Protein AF-A0A0A0V628-F1 (afdb_monomer)

Structure (mmCIF, N/CA/C/O backbone):
data_AF-A0A0A0V628-F1
#
_entry.id   AF-A0A0A0V628-F1
#
loop_
_atom_site.group_PDB
_atom_site.id
_atom_site.type_symbol
_atom_si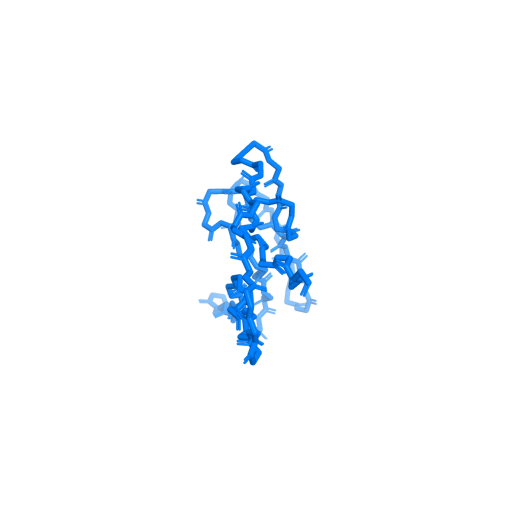te.label_atom_id
_atom_site.label_alt_id
_atom_site.label_comp_id
_atom_site.label_asym_id
_atom_site.label_entity_id
_atom_site.label_seq_id
_atom_site.pdbx_PDB_ins_code
_atom_site.Cartn_x
_atom_site.Cartn_y
_atom_site.Cartn_z
_atom_site.occupancy
_atom_site.B_iso_or_equiv
_atom_site.auth_seq_id
_atom_site.auth_comp_id
_atom_site.auth_asym_id
_atom_site.auth_atom_id
_atom_site.pdbx_PDB_model_num
ATOM 1 N N . MET A 1 1 ? -6.480 3.584 14.381 1.00 69.38 1 MET A N 1
ATOM 2 C CA . MET A 1 1 ? -5.689 4.783 14.041 1.00 69.38 1 MET A CA 1
ATOM 3 C C . MET A 1 1 ? -4.541 4.300 13.175 1.00 69.38 1 MET A C 1
ATOM 5 O O . MET A 1 1 ? -3.890 3.347 13.587 1.00 69.38 1 MET A O 1
ATOM 9 N N . ILE A 1 2 ? -4.352 4.873 11.990 1.00 76.69 2 ILE A N 1
ATOM 10 C CA . ILE A 1 2 ? -3.284 4.497 11.053 1.00 76.69 2 ILE A CA 1
ATOM 11 C C . ILE A 1 2 ? -2.393 5.722 10.880 1.00 76.69 2 ILE A C 1
ATOM 13 O O . ILE A 1 2 ? -2.900 6.777 10.528 1.00 76.69 2 ILE A O 1
ATOM 17 N N . GLU A 1 3 ? -1.102 5.615 11.200 1.00 79.75 3 GLU A N 1
ATOM 18 C CA . GLU A 1 3 ? -0.141 6.731 11.081 1.00 79.75 3 GLU A CA 1
ATOM 19 C C . GLU A 1 3 ? -0.610 8.039 11.760 1.00 79.75 3 GLU A C 1
ATOM 21 O O . GLU A 1 3 ? -0.370 9.137 11.278 1.00 79.75 3 GLU A O 1
ATOM 26 N N . GLY A 1 4 ? -1.315 7.934 12.892 1.00 82.38 4 GLY A N 1
ATOM 27 C CA . GLY A 1 4 ? -1.882 9.095 13.594 1.00 82.38 4 GLY A CA 1
ATOM 28 C C . GLY A 1 4 ? -3.249 9.561 13.072 1.00 82.38 4 GLY A C 1
ATOM 29 O O . GLY A 1 4 ? -3.892 10.391 13.710 1.00 82.38 4 GLY A O 1
ATOM 30 N N . HIS A 1 5 ? -3.751 8.989 11.975 1.00 82.56 5 HIS A N 1
ATOM 31 C CA . HIS A 1 5 ? -5.069 9.292 11.426 1.00 82.56 5 HIS A CA 1
ATOM 32 C C . HIS A 1 5 ? -6.158 8.410 12.041 1.00 82.56 5 HIS A C 1
ATOM 34 O O . HIS A 1 5 ? -6.063 7.175 12.093 1.00 82.56 5 HIS A O 1
ATOM 40 N N . PHE A 1 6 ? -7.226 9.051 12.514 1.00 84.31 6 PHE A N 1
ATOM 41 C CA . PHE A 1 6 ? -8.449 8.356 12.889 1.00 84.31 6 PHE A CA 1
ATOM 42 C C . PHE A 1 6 ? -9.242 8.023 11.624 1.00 84.31 6 PHE A C 1
ATOM 44 O O . PHE A 1 6 ? -9.589 8.910 10.854 1.00 84.31 6 PHE A O 1
ATOM 51 N N . VAL A 1 7 ? -9.520 6.740 11.434 1.00 84.44 7 VAL A N 1
ATOM 52 C CA . VAL A 1 7 ? -10.200 6.179 10.263 1.00 84.44 7 VAL A CA 1
ATOM 53 C C . VA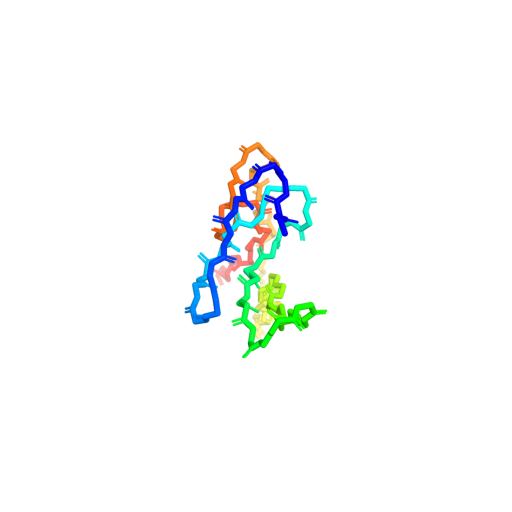L A 1 7 ? -11.417 5.409 10.758 1.00 84.44 7 VAL A C 1
ATOM 55 O O . VAL A 1 7 ? -11.321 4.633 11.719 1.00 84.44 7 VAL A O 1
ATOM 58 N N . LYS A 1 8 ? -12.576 5.674 10.158 1.00 89.38 8 LYS A N 1
ATOM 59 C CA . LYS A 1 8 ? -13.844 5.026 10.502 1.00 89.38 8 LYS A CA 1
ATOM 60 C C . LYS A 1 8 ? -13.965 3.707 9.754 1.00 89.38 8 LYS A C 1
ATOM 62 O O . LYS A 1 8 ? -13.271 3.469 8.775 1.00 89.38 8 LYS A O 1
ATOM 67 N N . VAL A 1 9 ? -14.850 2.833 10.226 1.00 90.12 9 VAL A N 1
ATOM 68 C CA . VAL A 1 9 ? -15.186 1.606 9.494 1.00 90.12 9 VAL A CA 1
ATOM 69 C C . VAL A 1 9 ? -15.749 1.987 8.124 1.00 90.12 9 VAL A C 1
ATOM 71 O O . VAL A 1 9 ? -16.665 2.803 8.051 1.00 90.12 9 VAL A O 1
ATOM 74 N N . GLY A 1 10 ? -15.187 1.405 7.068 1.00 88.94 10 GLY A N 1
ATOM 75 C CA . GLY A 1 10 ? -15.460 1.746 5.673 1.00 88.94 10 GLY A CA 1
ATOM 76 C C . GLY A 1 10 ? -14.473 2.740 5.055 1.00 88.94 10 GLY A C 1
ATOM 77 O O . GLY A 1 10 ? -14.455 2.853 3.835 1.00 88.94 10 GLY A O 1
ATOM 78 N N . ASP A 1 11 ? -13.637 3.416 5.852 1.00 89.62 11 ASP A N 1
ATOM 79 C CA . ASP A 1 11 ? -12.642 4.348 5.317 1.00 89.62 11 ASP A CA 1
ATOM 80 C C . ASP A 1 11 ? -11.415 3.605 4.781 1.00 89.62 11 ASP A C 1
ATOM 82 O O . ASP A 1 11 ? -10.895 2.668 5.403 1.00 89.62 11 ASP A O 1
ATOM 86 N N . GLU A 1 12 ? -10.921 4.096 3.651 1.00 90.69 12 GLU A N 1
ATOM 87 C CA . GLU A 1 12 ? -9.670 3.686 3.026 1.00 90.69 12 GLU A CA 1
ATOM 88 C C . GLU A 1 12 ? -8.567 4.691 3.367 1.00 90.69 12 GLU A C 1
ATOM 90 O O . GLU A 1 12 ? -8.780 5.905 3.394 1.00 90.69 12 GLU A O 1
ATOM 95 N N . TYR A 1 13 ? -7.370 4.182 3.629 1.00 89.50 13 TYR A N 1
ATOM 96 C CA . TYR A 1 13 ? -6.202 4.976 3.964 1.00 89.50 13 TYR A CA 1
ATOM 97 C C . TYR A 1 13 ? -4.982 4.485 3.198 1.00 89.50 13 TYR A C 1
ATOM 99 O O . TYR A 1 13 ? -4.586 3.327 3.304 1.00 89.50 13 TYR A O 1
ATOM 107 N N . ASN A 1 14 ? -4.355 5.391 2.460 1.00 90.94 14 ASN A N 1
ATOM 108 C CA . ASN A 1 14 ? -3.141 5.102 1.714 1.00 90.94 14 ASN A CA 1
ATOM 109 C C . ASN A 1 14 ? -1.925 5.362 2.600 1.00 90.94 14 ASN A C 1
ATOM 111 O O . ASN A 1 14 ? -1.552 6.514 2.822 1.00 90.94 14 ASN A O 1
ATOM 115 N N . SER A 1 15 ? -1.320 4.290 3.110 1.00 86.25 15 SER A N 1
ATOM 116 C CA . SER A 1 15 ? -0.160 4.381 3.991 1.00 86.25 15 SER A CA 1
ATOM 117 C C . SER A 1 15 ? 1.097 4.780 3.225 1.00 86.25 15 SER A C 1
ATOM 119 O O . SER A 1 15 ? 1.328 4.326 2.099 1.00 86.25 15 SER A O 1
ATOM 121 N N . ILE A 1 16 ? 1.914 5.614 3.871 1.00 86.69 16 ILE A N 1
ATOM 122 C CA . ILE A 1 16 ? 3.259 5.961 3.407 1.00 86.69 16 ILE A CA 1
ATOM 123 C C . ILE A 1 16 ? 4.247 4.906 3.918 1.00 86.69 16 ILE A C 1
ATOM 125 O O . I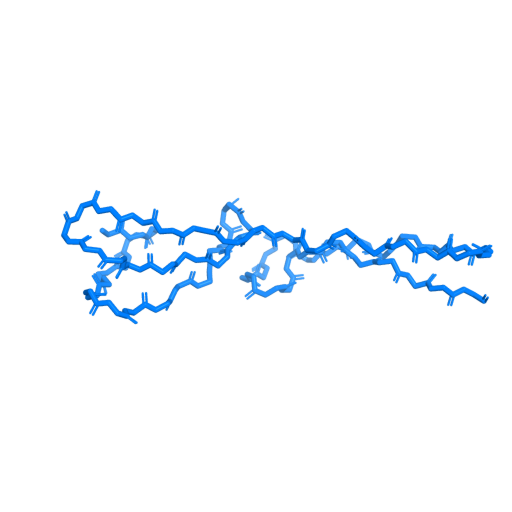LE A 1 16 ? 4.954 4.296 3.119 1.00 86.69 16 ILE A O 1
ATOM 129 N N . ARG A 1 17 ? 4.258 4.623 5.232 1.00 82.06 17 ARG A N 1
ATOM 130 C CA . ARG A 1 17 ? 5.213 3.677 5.847 1.00 82.06 17 ARG A CA 1
ATOM 131 C C . ARG A 1 17 ? 5.138 2.263 5.285 1.00 82.06 17 ARG A C 1
ATOM 133 O O . ARG A 1 17 ? 6.165 1.696 4.931 1.00 82.06 17 ARG A O 1
ATOM 140 N N . GLU A 1 18 ? 3.934 1.707 5.211 1.00 82.50 18 GLU A N 1
ATOM 141 C CA . GLU A 1 18 ? 3.717 0.320 4.778 1.00 82.50 18 GLU A CA 1
ATOM 142 C C . GLU A 1 18 ? 3.447 0.219 3.268 1.00 82.50 18 GLU A C 1
ATOM 144 O O . GLU A 1 18 ? 3.112 -0.860 2.785 1.00 82.50 18 GLU A O 1
ATOM 149 N N . CYS A 1 19 ? 3.532 1.341 2.536 1.00 88.62 19 CYS A N 1
ATOM 150 C CA . CYS A 1 19 ? 3.236 1.465 1.107 1.00 88.62 19 CYS A CA 1
ATOM 151 C C . CYS A 1 19 ? 2.061 0.590 0.637 1.00 88.62 19 CYS A C 1
ATOM 153 O O . CYS A 1 19 ? 2.156 -0.223 -0.287 1.00 88.62 19 CYS A O 1
ATOM 155 N N . SER A 1 20 ? 0.943 0.714 1.341 1.00 91.12 20 SER A N 1
ATOM 156 C CA . SER A 1 20 ? -0.233 -0.120 1.139 1.00 91.12 20 SER A CA 1
ATOM 157 C C . SER A 1 20 ? -1.500 0.684 1.358 1.00 91.12 20 SER A C 1
ATOM 159 O O . SER A 1 20 ? -1.532 1.673 2.092 1.00 91.12 20 SER A O 1
ATOM 161 N N . MET A 1 21 ? -2.559 0.250 0.695 1.00 91.50 21 MET A N 1
ATOM 162 C CA . MET A 1 21 ? -3.903 0.745 0.920 1.00 91.50 21 MET A CA 1
ATOM 163 C C . MET A 1 21 ? -4.543 -0.072 2.036 1.00 91.50 21 MET A C 1
ATOM 165 O O . MET A 1 21 ? -4.637 -1.291 1.925 1.00 91.50 21 MET A O 1
ATOM 169 N N . LEU A 1 22 ? -4.988 0.586 3.099 1.00 91.38 22 LEU A N 1
ATOM 170 C CA . LEU A 1 22 ? -5.605 -0.021 4.272 1.00 91.38 22 LEU A CA 1
ATOM 171 C C . LEU A 1 22 ? -7.076 0.389 4.352 1.00 91.38 22 LEU A C 1
ATOM 173 O O . LEU A 1 22 ? -7.386 1.565 4.496 1.00 91.38 22 LEU A O 1
ATOM 177 N N . LEU A 1 23 ? -7.983 -0.579 4.308 1.00 90.75 23 LEU A N 1
ATOM 178 C CA . LEU A 1 23 ? -9.412 -0.396 4.540 1.00 90.75 23 LEU A CA 1
ATOM 179 C C . LEU A 1 23 ? -9.759 -0.828 5.968 1.00 90.75 23 LEU A C 1
ATOM 181 O O . LEU A 1 23 ? -9.454 -1.944 6.406 1.00 90.75 23 LEU A O 1
ATOM 185 N N . CYS A 1 24 ? -10.445 0.048 6.694 1.00 89.81 24 CYS A N 1
ATOM 186 C CA . CYS A 1 24 ? -11.004 -0.265 8.003 1.00 89.81 24 CYS A CA 1
ATOM 187 C C . CYS A 1 24 ? -12.251 -1.145 7.847 1.00 89.81 24 CYS A C 1
ATOM 189 O O . CYS A 1 24 ? -13.361 -0.644 7.682 1.00 89.81 24 CYS A O 1
ATOM 191 N N . TYR A 1 25 ? -12.092 -2.468 7.884 1.00 87.75 25 TYR A N 1
ATOM 192 C CA . TYR A 1 25 ? -13.210 -3.387 7.645 1.00 87.75 25 TYR A CA 1
ATO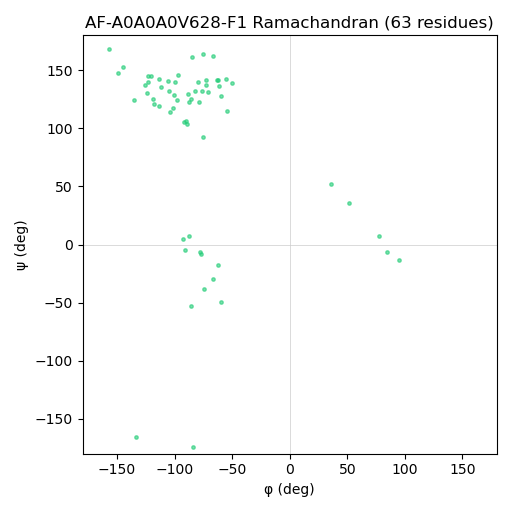M 193 C C . TYR A 1 25 ? -14.182 -3.475 8.832 1.00 87.75 25 TYR A C 1
ATOM 195 O O . TYR A 1 25 ? -15.395 -3.564 8.658 1.00 87.75 25 TYR A O 1
ATOM 203 N N . LYS A 1 26 ? -13.659 -3.458 10.060 1.00 86.94 26 LYS A N 1
ATOM 204 C CA . LYS A 1 26 ? -14.449 -3.438 11.303 1.00 86.94 26 LYS A CA 1
ATOM 205 C C . LYS A 1 26 ? -13.606 -2.854 12.427 1.00 86.94 26 LYS A C 1
ATOM 207 O O . LYS A 1 26 ? -12.394 -2.717 12.285 1.00 86.94 26 LYS A O 1
ATOM 212 N N . ASN A 1 27 ? -14.228 -2.534 13.560 1.00 81.75 27 ASN A N 1
ATOM 213 C CA . ASN A 1 27 ? -13.511 -1.958 14.694 1.00 81.75 27 ASN A CA 1
ATOM 214 C C . ASN A 1 27 ? -12.319 -2.849 15.103 1.00 81.75 27 ASN A C 1
ATOM 216 O O . ASN A 1 27 ? -1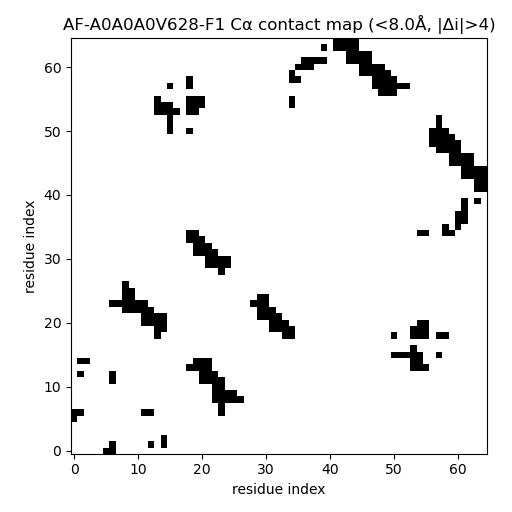2.508 -3.999 15.498 1.00 81.75 27 ASN A O 1
ATOM 220 N N . GLY A 1 28 ? -11.097 -2.332 14.953 1.00 80.06 28 GLY A N 1
ATOM 221 C CA . GLY A 1 28 ? -9.861 -3.061 15.246 1.00 80.06 28 GLY A CA 1
ATOM 222 C C . GLY A 1 28 ? -9.414 -4.094 14.199 1.00 80.06 28 GLY A C 1
ATOM 223 O O . GLY A 1 28 ? -8.456 -4.815 14.462 1.00 80.06 28 GLY A O 1
ATOM 224 N N . SER A 1 29 ? -10.052 -4.193 13.025 1.00 84.56 29 SER A N 1
ATOM 225 C CA . SER A 1 29 ? -9.544 -5.008 11.908 1.00 84.56 29 SER A CA 1
ATOM 226 C C . SER A 1 29 ? -9.418 -4.213 10.620 1.00 84.56 29 SER A C 1
ATOM 228 O O . SER A 1 29 ? -10.322 -3.485 10.211 1.00 84.56 29 SER A O 1
ATOM 230 N N . TRP A 1 30 ? -8.302 -4.459 9.951 1.00 84.50 30 TRP A N 1
ATOM 231 C CA . TRP A 1 30 ? -7.878 -3.777 8.743 1.00 84.50 30 TRP A CA 1
ATOM 232 C C . TRP A 1 30 ? -7.671 -4.824 7.661 1.00 84.50 30 TRP A C 1
ATOM 234 O O . TRP A 1 30 ? -7.144 -5.903 7.939 1.00 84.50 30 TRP A O 1
ATOM 244 N N . VAL A 1 31 ? -8.085 -4.508 6.443 1.00 89.31 31 VAL A N 1
ATOM 245 C CA . VAL A 1 31 ? -7.700 -5.272 5.257 1.00 89.31 31 VAL A CA 1
ATOM 246 C C . VAL A 1 31 ? -6.803 -4.384 4.416 1.00 89.31 31 VAL A C 1
ATOM 248 O O . VAL A 1 31 ? -7.056 -3.191 4.293 1.00 89.31 31 VAL A O 1
ATOM 251 N N . GLY A 1 32 ? -5.714 -4.948 3.913 1.00 89.50 32 GLY A N 1
ATOM 252 C CA . GLY A 1 32 ? -4.681 -4.202 3.211 1.00 89.50 32 GLY A CA 1
ATOM 253 C C . GLY A 1 32 ? -4.453 -4.739 1.808 1.00 89.50 32 GLY A C 1
ATOM 254 O O . GLY A 1 32 ? -4.521 -5.948 1.600 1.00 89.50 32 GLY A O 1
ATOM 255 N N . SER A 1 33 ? -4.147 -3.852 0.866 1.00 90.56 33 SER A N 1
ATOM 256 C CA . SER A 1 33 ? -3.608 -4.202 -0.449 1.00 90.56 33 SER A CA 1
ATOM 257 C C . SER A 1 33 ? -2.232 -3.567 -0.616 1.00 90.56 33 SER A C 1
ATOM 259 O O . SER A 1 33 ? -2.075 -2.359 -0.443 1.00 90.56 33 SER A O 1
ATOM 261 N N . GLY A 1 34 ? -1.231 -4.393 -0.920 1.00 89.50 34 GLY A N 1
ATOM 262 C CA . GLY A 1 34 ? 0.119 -3.934 -1.237 1.00 89.50 34 GLY A CA 1
ATOM 263 C C . GLY A 1 34 ? 0.271 -3.532 -2.703 1.00 89.50 34 GLY A C 1
ATOM 264 O O . GLY A 1 34 ? -0.686 -3.526 -3.480 1.00 89.50 34 GLY A O 1
ATOM 265 N N . CYS A 1 35 ? 1.502 -3.218 -3.092 1.00 88.12 35 CYS A N 1
ATOM 266 C CA . CYS A 1 35 ? 1.842 -2.901 -4.473 1.00 88.12 35 CYS A CA 1
ATOM 267 C C . CYS A 1 35 ? 1.570 -4.070 -5.422 1.00 88.12 35 CYS A C 1
ATOM 269 O O . CYS A 1 35 ? 1.913 -5.217 -5.136 1.00 88.12 35 CYS A O 1
ATOM 271 N N . ALA A 1 36 ? 0.983 -3.764 -6.579 1.00 85.00 36 ALA A N 1
ATOM 272 C CA . ALA A 1 36 ? 0.762 -4.751 -7.623 1.00 85.00 36 ALA A CA 1
ATOM 273 C C . ALA A 1 36 ? 2.090 -5.148 -8.284 1.00 85.00 36 ALA A C 1
ATOM 275 O O . ALA A 1 36 ? 2.864 -4.292 -8.715 1.00 85.00 36 ALA A O 1
ATOM 276 N N . THR A 1 37 ? 2.324 -6.452 -8.422 1.00 81.00 37 THR A N 1
ATOM 277 C CA . THR A 1 37 ? 3.468 -6.977 -9.171 1.00 81.00 37 THR A CA 1
ATOM 278 C C . THR A 1 37 ? 3.057 -7.207 -10.621 1.00 81.00 37 THR A C 1
ATOM 280 O O . THR A 1 37 ? 2.354 -8.166 -10.933 1.00 81.00 37 THR A O 1
ATOM 283 N N . SER A 1 38 ? 3.498 -6.332 -11.523 1.00 79.88 38 SER A N 1
ATOM 284 C CA . SE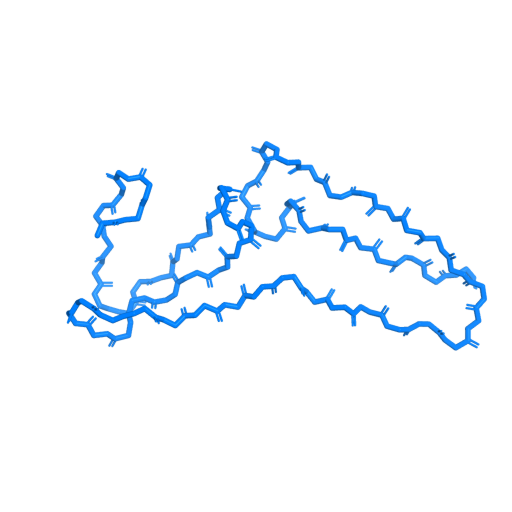R A 1 38 ? 3.250 -6.491 -12.960 1.00 79.88 38 SER A CA 1
ATOM 285 C C . SER A 1 38 ? 4.262 -7.453 -13.588 1.00 79.88 38 SER A C 1
ATOM 287 O O . SER A 1 38 ? 5.469 -7.306 -13.398 1.00 79.88 38 SER A O 1
ATOM 289 N N . ALA A 1 39 ? 3.787 -8.410 -14.386 1.00 82.38 39 ALA A N 1
ATOM 290 C CA . ALA A 1 39 ? 4.631 -9.271 -15.212 1.00 82.38 39 ALA A CA 1
ATOM 291 C C . ALA A 1 39 ? 4.546 -8.834 -16.682 1.00 82.38 39 ALA A C 1
ATOM 293 O O . ALA A 1 39 ? 3.456 -8.644 -17.214 1.00 82.38 39 ALA A O 1
ATOM 294 N N . CYS A 1 40 ? 5.698 -8.691 -17.339 1.00 86.12 40 CYS A N 1
ATOM 295 C CA . CYS A 1 40 ? 5.796 -8.436 -18.777 1.00 86.12 40 CYS A CA 1
ATOM 296 C C . CYS A 1 40 ? 6.251 -9.725 -19.472 1.00 86.12 40 CYS A C 1
ATOM 298 O O . CYS A 1 40 ? 7.127 -10.411 -18.950 1.00 86.12 40 CYS A O 1
ATOM 300 N N . MET A 1 41 ? 5.701 -10.037 -20.650 1.00 85.25 41 MET A N 1
ATOM 301 C CA . MET A 1 41 ? 6.137 -11.194 -21.456 1.00 85.25 41 MET A CA 1
ATOM 302 C C . MET A 1 41 ? 7.443 -10.933 -22.236 1.00 85.25 41 MET A C 1
ATOM 304 O O . MET A 1 41 ? 7.977 -11.848 -22.852 1.00 85.25 41 MET A O 1
ATOM 308 N N . GLY A 1 42 ? 7.956 -9.698 -22.213 1.00 86.25 42 GLY A N 1
ATOM 309 C CA . GLY A 1 42 ? 9.151 -9.252 -22.932 1.00 86.25 42 GLY A CA 1
ATOM 310 C C . GLY A 1 42 ? 10.098 -8.422 -22.054 1.00 86.25 42 GLY A C 1
ATOM 311 O O . GLY A 1 42 ? 9.955 -8.434 -20.825 1.00 86.25 42 GLY A O 1
ATOM 312 N N . PRO A 1 43 ? 11.074 -7.710 -22.654 1.00 88.69 43 PRO A N 1
ATOM 313 C CA . PRO A 1 43 ? 11.980 -6.850 -21.906 1.00 88.69 43 PRO A CA 1
ATOM 314 C C . PRO A 1 43 ? 11.188 -5.833 -21.083 1.00 88.69 43 PRO A C 1
ATOM 316 O O . PRO A 1 43 ? 10.135 -5.337 -21.476 1.00 88.69 43 PRO A O 1
ATOM 319 N N . SER A 1 44 ? 11.682 -5.556 -19.887 1.00 90.31 44 SER A N 1
ATOM 320 C CA . SER A 1 44 ? 10.989 -4.696 -18.940 1.00 90.31 44 SER A CA 1
ATOM 321 C C . SER A 1 44 ? 11.996 -3.964 -18.084 1.00 90.31 44 SER A C 1
ATOM 323 O O . SER A 1 44 ? 13.036 -4.538 -17.751 1.00 90.31 44 SER A O 1
ATOM 325 N N . ARG A 1 45 ? 11.658 -2.743 -17.680 1.00 88.94 45 ARG A N 1
ATOM 326 C CA . ARG A 1 45 ? 12.428 -1.982 -16.697 1.00 88.94 45 ARG A CA 1
ATOM 327 C C . ARG A 1 45 ? 11.627 -1.795 -15.419 1.00 88.94 45 ARG A C 1
ATOM 329 O O . ARG A 1 45 ? 10.414 -1.589 -15.455 1.00 88.94 45 ARG A O 1
ATOM 336 N N . GLU A 1 46 ? 12.317 -1.857 -14.291 1.00 87.75 46 GLU A N 1
ATOM 337 C CA . GLU A 1 46 ? 11.752 -1.479 -13.002 1.00 87.75 46 GLU A CA 1
ATOM 338 C C . GLU A 1 46 ? 11.923 0.026 -12.815 1.00 87.75 46 GLU A C 1
ATOM 340 O O . GLU A 1 46 ? 13.028 0.560 -12.919 1.00 87.75 46 GLU A O 1
ATOM 345 N N . VAL A 1 47 ? 10.817 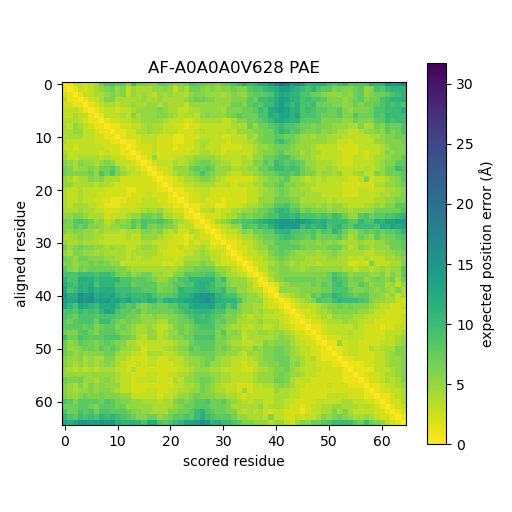0.716 -12.560 1.00 88.75 47 VAL A N 1
ATOM 346 C CA . VAL A 1 47 ? 10.810 2.119 -12.161 1.00 88.75 47 VAL A CA 1
ATOM 347 C C . VAL A 1 47 ? 10.531 2.152 -10.660 1.00 88.75 47 VAL A C 1
ATOM 349 O O . VAL A 1 47 ? 9.443 1.740 -10.243 1.00 88.75 47 VAL A O 1
ATOM 352 N N . PRO A 1 48 ? 11.498 2.592 -9.836 1.00 87.44 48 PRO A N 1
ATOM 353 C CA . PRO A 1 48 ? 11.304 2.660 -8.396 1.00 87.44 48 PRO A CA 1
ATOM 354 C C . PRO A 1 48 ? 10.166 3.626 -8.052 1.00 87.44 48 PRO A C 1
ATOM 356 O O . PRO A 1 48 ? 10.009 4.671 -8.685 1.00 87.44 48 PRO A O 1
ATOM 359 N N . GLY A 1 49 ? 9.373 3.256 -7.048 1.00 86.75 49 GLY A N 1
ATOM 360 C CA . GLY A 1 49 ? 8.361 4.131 -6.467 1.00 86.75 49 GLY A CA 1
ATOM 361 C C . GLY A 1 49 ? 8.985 5.203 -5.577 1.00 86.75 49 GLY A C 1
ATOM 362 O O . GLY A 1 49 ? 10.141 5.097 -5.157 1.00 86.75 49 GLY A O 1
ATOM 363 N N . ASP A 1 50 ? 8.206 6.236 -5.280 1.00 89.88 50 ASP A N 1
ATOM 364 C CA . ASP A 1 50 ? 8.628 7.347 -4.432 1.00 89.88 50 ASP A CA 1
ATOM 365 C C . ASP A 1 50 ? 8.283 7.055 -2.967 1.00 89.88 50 ASP A C 1
ATOM 367 O O . ASP A 1 50 ? 7.116 7.100 -2.579 1.00 89.88 50 ASP A O 1
ATOM 371 N N . LYS A 1 51 ? 9.293 6.734 -2.152 1.00 84.94 51 LYS A N 1
ATOM 372 C CA . LYS A 1 51 ? 9.108 6.307 -0.753 1.00 84.94 51 LYS A CA 1
ATOM 373 C C . LYS A 1 51 ? 8.456 7.371 0.136 1.00 84.94 51 LYS A C 1
ATOM 375 O O . LYS A 1 51 ? 7.946 7.019 1.194 1.00 84.94 51 LYS A O 1
ATOM 380 N N . ASP A 1 52 ? 8.461 8.631 -0.291 1.00 88.94 52 ASP A N 1
ATOM 381 C CA . ASP A 1 52 ? 7.853 9.740 0.445 1.00 88.94 52 ASP A CA 1
ATOM 382 C C . ASP A 1 52 ? 6.388 9.981 0.042 1.00 88.94 52 ASP A C 1
ATOM 384 O O . ASP A 1 52 ? 5.700 10.817 0.634 1.00 88.94 52 ASP A O 1
ATOM 388 N N . LYS A 1 53 ? 5.877 9.249 -0.958 1.00 88.44 53 LYS A N 1
ATOM 389 C CA . LYS A 1 53 ? 4.478 9.330 -1.388 1.00 88.44 53 LYS A CA 1
ATOM 390 C C . LYS A 1 53 ? 3.627 8.221 -0.765 1.00 88.44 53 LYS A C 1
ATOM 392 O O . LYS A 1 53 ? 4.091 7.098 -0.618 1.00 88.44 53 LYS A O 1
ATOM 397 N N . PRO A 1 54 ? 2.348 8.484 -0.453 1.00 89.06 54 PRO A N 1
ATOM 398 C CA . PRO A 1 54 ? 1.425 7.433 -0.038 1.00 89.06 54 PRO A CA 1
ATOM 399 C C . PRO A 1 54 ? 1.146 6.458 -1.185 1.00 89.06 54 PRO A C 1
ATOM 401 O O . PRO A 1 54 ? 1.354 6.783 -2.361 1.00 89.06 54 PRO A O 1
ATOM 404 N N . PHE A 1 55 ? 0.624 5.274 -0.857 1.00 89.75 55 PHE A N 1
ATOM 405 C CA . PHE A 1 55 ? 0.118 4.331 -1.857 1.00 89.75 55 PHE A CA 1
ATOM 406 C C . PHE A 1 55 ? -0.855 5.017 -2.846 1.00 89.75 55 PHE A C 1
ATOM 408 O O . PHE A 1 55 ? -1.683 5.831 -2.429 1.00 89.75 55 PHE A O 1
ATOM 415 N N . PRO A 1 56 ? -0.796 4.713 -4.156 1.00 89.19 56 PRO A N 1
ATOM 416 C CA . PRO A 1 56 ? 0.134 3.804 -4.837 1.00 89.19 56 PRO A CA 1
ATOM 417 C C . PRO A 1 56 ? 1.454 4.466 -5.288 1.00 89.19 56 PRO A C 1
ATOM 419 O O . PRO A 1 56 ? 2.231 3.845 -6.005 1.00 89.19 56 PRO A O 1
ATOM 422 N N . GLY A 1 57 ? 1.731 5.720 -4.917 1.00 87.38 57 GLY A N 1
ATOM 423 C CA . GLY A 1 57 ? 2.897 6.480 -5.396 1.00 87.38 57 GLY A CA 1
ATOM 424 C C . GLY A 1 57 ? 4.257 5.937 -4.940 1.00 87.38 57 GLY A C 1
ATOM 425 O O . GLY A 1 57 ? 5.240 6.055 -5.672 1.00 87.38 57 GLY A O 1
ATOM 426 N N . CYS A 1 58 ? 4.306 5.297 -3.773 1.00 89.81 58 CYS A N 1
ATOM 427 C CA . CYS A 1 58 ? 5.487 4.586 -3.276 1.00 89.81 58 CYS A CA 1
ATOM 428 C C . CYS A 1 58 ? 5.720 3.221 -3.921 1.00 89.81 58 CYS A C 1
ATOM 430 O O . CYS A 1 58 ? 6.773 2.617 -3.701 1.00 89.81 58 CYS A O 1
ATOM 432 N N . CYS A 1 59 ? 4.778 2.724 -4.723 1.00 89.62 59 CYS A N 1
ATOM 433 C CA . CYS A 1 59 ? 4.919 1.411 -5.322 1.00 89.62 59 CYS A CA 1
ATOM 434 C C . CYS A 1 59 ? 5.909 1.428 -6.485 1.00 89.62 59 CYS A C 1
ATOM 436 O O . CYS A 1 59 ? 5.790 2.276 -7.376 1.00 89.62 59 CYS A O 1
ATOM 438 N N . PRO A 1 60 ? 6.857 0.472 -6.534 1.00 89.31 60 PRO A N 1
ATOM 439 C CA . PRO A 1 60 ? 7.624 0.251 -7.743 1.00 89.31 60 PRO A CA 1
ATOM 440 C C . PRO A 1 60 ? 6.676 -0.205 -8.848 1.00 89.31 60 PRO A C 1
ATOM 442 O O . PRO A 1 60 ? 5.741 -0.976 -8.617 1.00 89.31 60 PRO A O 1
ATOM 445 N N . ARG A 1 61 ? 6.928 0.268 -10.064 1.00 87.94 61 ARG A N 1
ATOM 446 C CA . ARG A 1 61 ? 6.159 -0.126 -11.242 1.00 87.94 61 ARG A CA 1
ATOM 447 C C . ARG A 1 61 ? 7.080 -0.751 -12.269 1.00 87.94 61 ARG A C 1
ATOM 449 O O . ARG A 1 61 ? 8.224 -0.336 -12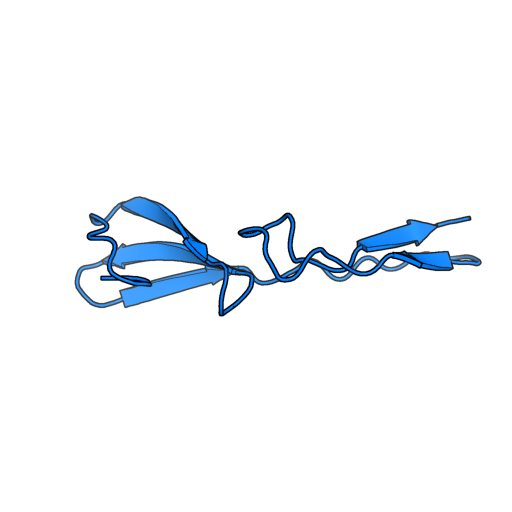.436 1.00 87.94 61 ARG A O 1
ATOM 456 N N . LYS A 1 62 ? 6.560 -1.741 -12.983 1.00 87.88 62 LYS A N 1
ATOM 457 C CA . LYS A 1 62 ? 7.259 -2.343 -14.111 1.00 87.88 62 LYS A CA 1
ATOM 458 C C . LYS A 1 62 ? 6.751 -1.719 -15.399 1.00 87.88 62 LYS A C 1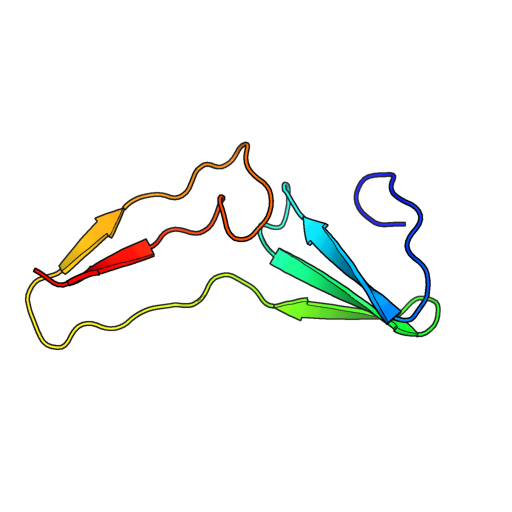
ATOM 460 O O . LYS A 1 62 ? 5.550 -1.741 -15.656 1.00 87.88 62 LYS A O 1
ATOM 465 N N . GLU A 1 63 ? 7.657 -1.173 -16.194 1.00 87.62 63 GLU A N 1
ATOM 466 C CA . GLU A 1 63 ? 7.344 -0.678 -17.530 1.00 87.62 63 GLU A CA 1
ATOM 467 C C . GLU A 1 63 ? 7.823 -1.720 -18.542 1.00 87.62 63 GLU A C 1
ATOM 469 O O . GLU A 1 63 ? 9.012 -2.047 -18.597 1.00 87.62 63 GLU A O 1
ATOM 474 N N . CYS A 1 64 ? 6.882 -2.288 -19.297 1.00 87.00 64 CYS A N 1
ATOM 475 C CA . CYS A 1 64 ? 7.202 -3.177 -20.409 1.00 87.00 64 CYS A CA 1
ATOM 476 C C . CYS A 1 64 ? 7.754 -2.339 -21.570 1.00 87.00 64 CYS A C 1
ATOM 478 O O . CYS A 1 64 ? 7.241 -1.248 -21.829 1.00 87.00 64 CYS A O 1
ATOM 480 N N . LEU A 1 65 ? 8.810 -2.838 -22.214 1.00 82.31 65 LEU A N 1
ATOM 481 C CA . LEU A 1 65 ? 9.508 -2.180 -23.320 1.00 82.31 65 LEU A CA 1
ATOM 482 C C . LEU A 1 65 ? 9.042 -2.718 -24.674 1.00 82.31 65 LEU A C 1
ATOM 484 O O . LEU A 1 65 ? 8.748 -3.934 -24.751 1.00 82.31 65 LEU A O 1
#

pLDDT: mean 86.7, std 4.01, range [69.38, 91.5]

InterPro domains:
  IPR029277 Single domain Von Willebrand factor type C domain [PF15430] (3-64)
  IPR029277 Single domain Von Willebrand factor type C domain [SM01318] (1-64)

Radius of gyration: 14.34 Å; Cα contacts (8 Å, |Δi|>4): 130; chains: 1; bounding box: 28×21×39 Å

Mean predicted aligned error: 5.15 Å

Foldseek 3Di:
DAPPDDADQQDWDFDLQQLWIWHRPDDPDIDIDHADDDDDPADKDWDAADSRDTPPRRHIDIDDD

Organism: Scytodes thoracica (NCBI:txid1112478)

Nearest PDB structures (foldseek):
  6rpt-assembly3_D  TM=7.008E-01  e=1.285E-01  Rhipicephalus pulchellus
  6rqj-assembly1_E  TM=7.393E-01  e=6.155E-01  Rhipicephalus pulchellus
  7o9p-assembly1_A  TM=3.679E-01  e=8.554E+00  Nakaseomyces glabratus

Sequence (65 aa):
MIEGHFVKVGDEYNSIRECSMLLCYKNGSWVGSGCATSACMGPSREVPGDKDKPFPGCCPRKECL

Secondary structure (DSSP, 8-state):
-BTTB---TT-EEE-STT-SEEEEEETTEEEEE-------SS-EEEE---TTSPTTTTS-EEEE-

Solvent-accessible surface area (backbone atoms only — not comparable to full-atom values): 3905 Å² total; per-residue (Å²): 110,59,99,86,40,84,70,52,72,75,37,75,44,52,31,42,92,75,34,20,38,36,32,27,73,40,95,95,40,74,48,74,46,67,63,72,84,70,84,61,100,57,60,66,46,82,43,80,32,42,71,90,31,37,36,73,50,25,35,53,44,64,46,67,104